Protein AF-A0A383EIC9-F1 (afdb_monomer_lite)

Organism: NCBI:txid408172

Secondary structure (DSSP, 8-state):
---SSPEEEEEEGGGTS-TTS-EEHHHHHHHHHTTT-EEEEEE-GGGTT-GGGGGGEEES--TT-EEPPPTT-EEEEEE--

pLDDT: mean 92.23, std 10.06, range [47.09, 97.75]

Foldseek 3Di:
DPDPFWDKDWAFLVVQDDLVDKDFVLSSQVSLVVVVKGFFWKAQCVQLPPVVCVSRTGGNPDRRDIGRHDRRIITIITDDD

Structure (mmCIF, N/CA/C/O backbone):
data_AF-A0A383EIC9-F1
#
_entry.id   AF-A0A383EIC9-F1
#
loop_
_atom_site.group_PDB
_atom_site.id
_atom_site.type_symbol
_atom_site.label_atom_id
_atom_site.label_alt_id
_atom_site.label_comp_id
_atom_site.label_asym_id
_atom_site.label_entity_id
_atom_site.label_seq_id
_atom_site.pdbx_PDB_ins_code
_atom_site.Cartn_x
_atom_site.Cartn_y
_atom_site.Cartn_z
_atom_site.occupancy
_atom_site.B_iso_or_equiv
_atom_site.auth_seq_id
_atom_site.auth_comp_id
_atom_site.auth_asym_id
_atom_site.auth_atom_id
_atom_site.pdbx_PDB_model_nu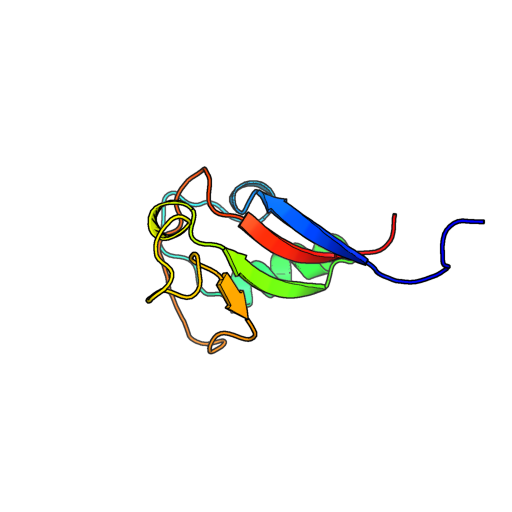m
ATOM 1 N N . MET A 1 1 ? 12.877 -4.136 -26.817 1.00 47.09 1 MET A N 1
ATOM 2 C CA . MET A 1 1 ? 12.535 -5.249 -25.907 1.00 47.09 1 MET A CA 1
ATOM 3 C C . MET A 1 1 ? 12.379 -4.645 -24.529 1.00 47.09 1 MET A C 1
ATOM 5 O O . MET A 1 1 ? 13.322 -4.008 -24.081 1.00 47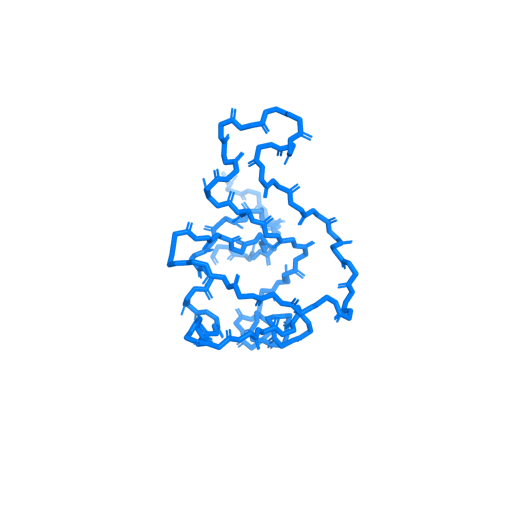.09 1 MET A O 1
ATOM 9 N N . GLN A 1 2 ? 11.192 -4.754 -23.933 1.00 58.50 2 GLN A N 1
ATOM 10 C CA . GLN A 1 2 ? 10.962 -4.331 -22.548 1.00 58.50 2 GLN A CA 1
ATOM 11 C C . GLN A 1 2 ? 11.802 -5.227 -21.621 1.00 58.50 2 GLN A C 1
ATOM 13 O O . GLN A 1 2 ? 12.008 -6.401 -21.965 1.00 58.50 2 GLN A O 1
ATOM 18 N N . PRO A 1 3 ? 12.382 -4.700 -20.532 1.00 55.94 3 PRO A N 1
ATOM 19 C CA . PRO A 1 3 ? 13.208 -5.501 -19.638 1.00 55.94 3 PRO A CA 1
ATOM 20 C C . PRO A 1 3 ? 12.388 -6.676 -19.086 1.00 55.94 3 PRO A C 1
ATOM 22 O O . PRO A 1 3 ? 11.291 -6.505 -18.571 1.00 55.94 3 PRO A O 1
ATOM 25 N N . LYS A 1 4 ? 12.918 -7.899 -19.208 1.00 60.00 4 LYS A N 1
ATOM 26 C CA . LYS A 1 4 ? 12.321 -9.086 -18.582 1.00 60.00 4 LYS A CA 1
ATOM 27 C C . LYS A 1 4 ? 12.592 -9.019 -17.076 1.00 60.00 4 LYS A C 1
ATOM 29 O O . LYS A 1 4 ? 13.649 -9.463 -16.635 1.00 60.00 4 LYS A O 1
ATOM 34 N N . GLY A 1 5 ? 11.675 -8.443 -16.306 1.00 66.94 5 GLY A N 1
ATOM 35 C CA . GLY A 1 5 ? 11.785 -8.344 -14.851 1.00 66.94 5 GLY A CA 1
ATOM 36 C C . GLY A 1 5 ? 10.543 -7.732 -14.209 1.00 66.94 5 GLY A C 1
ATOM 37 O O . GLY A 1 5 ? 9.695 -7.184 -14.904 1.00 66.94 5 GLY A O 1
ATOM 38 N N . SER A 1 6 ? 10.439 -7.843 -12.884 1.00 76.44 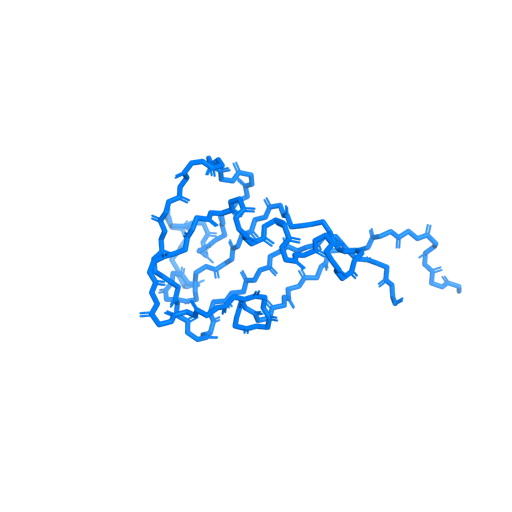6 SER A N 1
ATOM 39 C CA . SER A 1 6 ? 9.390 -7.157 -12.130 1.00 76.44 6 SER A CA 1
ATOM 40 C C . SER A 1 6 ? 9.742 -5.679 -11.962 1.00 76.44 6 SER A C 1
ATOM 42 O O . SER A 1 6 ? 10.840 -5.352 -11.507 1.00 76.44 6 SER A O 1
ATOM 44 N N . GLU A 1 7 ? 8.811 -4.793 -12.300 1.00 89.19 7 GLU A N 1
ATOM 45 C CA . GLU A 1 7 ? 8.944 -3.342 -12.150 1.00 89.19 7 GLU A CA 1
ATOM 46 C C . GLU A 1 7 ? 8.167 -2.838 -10.927 1.00 89.19 7 GLU A C 1
ATOM 48 O O . GLU A 1 7 ? 7.355 -3.556 -10.337 1.00 89.19 7 GLU A O 1
ATOM 53 N N . ILE A 1 8 ? 8.450 -1.599 -10.516 1.00 93.06 8 ILE A N 1
ATOM 54 C CA . ILE A 1 8 ? 7.745 -0.942 -9.413 1.00 93.06 8 ILE A CA 1
ATOM 55 C C . ILE A 1 8 ? 6.503 -0.255 -9.966 1.00 93.06 8 ILE A C 1
ATOM 57 O O . ILE A 1 8 ? 6.607 0.636 -10.807 1.00 93.06 8 ILE A O 1
ATOM 61 N N . TYR A 1 9 ? 5.345 -0.597 -9.411 1.00 95.06 9 TYR A N 1
ATOM 62 C CA . TYR A 1 9 ? 4.079 0.044 -9.739 1.00 95.06 9 TYR A CA 1
ATOM 63 C C . TYR A 1 9 ? 3.443 0.682 -8.509 1.00 95.06 9 TYR A C 1
ATOM 65 O O . TYR A 1 9 ? 3.565 0.187 -7.385 1.00 95.06 9 TYR A O 1
ATOM 73 N N . PHE A 1 10 ? 2.722 1.772 -8.761 1.00 95.88 10 PHE A N 1
ATOM 74 C CA . PHE A 1 10 ? 1.793 2.384 -7.821 1.00 95.88 10 PHE A CA 1
ATOM 75 C C . PHE A 1 10 ? 0.385 1.948 -8.215 1.00 95.88 10 PHE A C 1
ATOM 77 O O . PHE A 1 10 ? -0.048 2.165 -9.348 1.00 95.88 10 PHE A O 1
ATOM 84 N N . ARG A 1 11 ? -0.312 1.288 -7.298 1.00 96.38 11 ARG A N 1
ATOM 85 C CA . ARG A 1 11 ? -1.665 0.757 -7.502 1.00 96.38 11 ARG A CA 1
ATOM 86 C C . ARG A 1 11 ? -2.588 1.367 -6.457 1.00 96.38 11 ARG A C 1
ATOM 88 O O . ARG A 1 11 ? -2.129 1.641 -5.354 1.00 96.38 11 ARG A O 1
ATOM 95 N N . ASN A 1 12 ? -3.868 1.581 -6.754 1.00 97.00 12 ASN A N 1
ATOM 96 C CA . ASN A 1 12 ? -4.771 2.121 -5.734 1.00 97.00 12 ASN A CA 1
ATOM 97 C C . ASN A 1 12 ? -4.914 1.107 -4.601 1.00 97.00 12 ASN A C 1
ATOM 99 O O . ASN A 1 12 ? -5.145 -0.078 -4.840 1.00 97.00 12 ASN A O 1
ATOM 103 N N . ILE A 1 13 ? -4.797 1.551 -3.350 1.00 96.81 13 ILE A N 1
ATOM 104 C CA . ILE A 1 13 ? -4.857 0.626 -2.212 1.00 96.81 13 ILE A CA 1
ATOM 105 C C . ILE A 1 13 ? -6.236 -0.033 -2.064 1.00 96.81 13 ILE A C 1
ATOM 107 O O . ILE A 1 13 ? -6.342 -1.174 -1.609 1.00 96.81 13 ILE A O 1
ATOM 111 N N . SER A 1 14 ? -7.280 0.662 -2.523 1.00 96.75 14 SER A N 1
ATOM 112 C CA . SER A 1 14 ? -8.660 0.173 -2.578 1.00 96.75 14 SER A CA 1
ATOM 113 C C . SER A 1 14 ? -8.857 -1.005 -3.538 1.00 96.75 14 SER A C 1
ATOM 115 O O . SER A 1 14 ? -9.837 -1.733 -3.397 1.00 96.75 14 SER A O 1
ATOM 117 N N . ASP A 1 15 ? -7.907 -1.268 -4.443 1.00 96.31 15 ASP A N 1
ATOM 118 C CA . ASP A 1 15 ? -7.935 -2.469 -5.281 1.00 96.31 15 ASP A CA 1
ATOM 119 C C . ASP A 1 15 ? -7.600 -3.740 -4.473 1.00 96.31 15 ASP A C 1
ATOM 121 O O . ASP A 1 15 ? -7.950 -4.844 -4.888 1.00 96.31 15 ASP A O 1
ATOM 125 N N . TYR A 1 16 ? -6.929 -3.615 -3.323 1.00 96.06 16 TYR A N 1
ATOM 126 C CA . TYR A 1 16 ? -6.436 -4.751 -2.531 1.00 96.06 16 TYR A CA 1
ATOM 127 C C . TYR A 1 16 ? -7.269 -5.017 -1.279 1.00 96.06 16 TYR A C 1
ATOM 129 O O . TYR A 1 16 ? -7.391 -6.157 -0.838 1.00 96.06 16 TYR A O 1
ATOM 137 N N . VAL A 1 17 ? -7.802 -3.974 -0.646 1.00 95.38 17 VAL A N 1
ATOM 138 C CA . VAL A 1 17 ? -8.438 -4.091 0.671 1.00 95.38 17 VAL A CA 1
ATOM 139 C C . VAL A 1 17 ? -9.602 -3.118 0.825 1.00 95.38 17 VAL A C 1
ATOM 141 O O . VAL A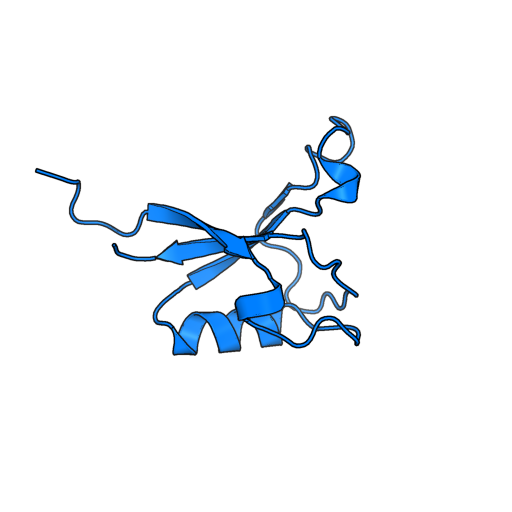 1 17 ? -9.634 -2.060 0.201 1.00 95.38 17 VAL A O 1
ATOM 144 N N . ASP A 1 18 ? -10.539 -3.455 1.712 1.00 95.00 18 ASP A N 1
ATOM 145 C CA . ASP A 1 18 ? -11.605 -2.539 2.121 1.00 95.00 18 ASP A CA 1
ATOM 146 C C . ASP A 1 18 ? -11.051 -1.444 3.047 1.00 95.00 18 ASP A C 1
ATOM 148 O O . ASP A 1 18 ? -10.691 -1.697 4.199 1.00 95.00 18 ASP A O 1
ATOM 152 N N . ILE A 1 19 ? -10.996 -0.217 2.532 1.00 95.50 19 ILE A N 1
ATOM 153 C CA . ILE A 1 19 ? -10.461 0.966 3.220 1.00 95.50 19 ILE A CA 1
ATOM 154 C C . ILE A 1 19 ? -11.439 1.611 4.216 1.00 95.50 19 ILE A C 1
ATOM 156 O O . ILE A 1 19 ? -11.085 2.576 4.895 1.00 95.50 19 ILE A O 1
ATOM 160 N N . ASN A 1 20 ? -12.663 1.091 4.357 1.00 95.62 20 ASN A N 1
ATOM 161 C CA . ASN A 1 20 ? -13.629 1.618 5.329 1.00 95.62 20 ASN A CA 1
ATOM 162 C C . ASN A 1 20 ? -13.254 1.300 6.785 1.00 95.62 20 ASN A C 1
ATOM 164 O O . ASN A 1 20 ? -13.814 1.882 7.718 1.00 95.62 20 ASN A O 1
ATOM 168 N N . GLN A 1 21 ? -12.277 0.418 6.987 1.00 93.88 21 GLN A N 1
ATOM 169 C CA . GLN A 1 21 ? -11.763 0.019 8.289 1.00 93.88 21 GLN A CA 1
ATOM 170 C C . GLN A 1 21 ? -10.241 0.156 8.355 1.00 93.88 21 GLN A C 1
ATOM 172 O O . GLN A 1 21 ? -9.549 0.337 7.356 1.00 93.88 21 GLN A O 1
ATOM 177 N N . GLU A 1 22 ? -9.700 0.051 9.563 1.00 95.88 22 GLU A N 1
ATOM 178 C CA . GLU A 1 22 ? -8.258 -0.035 9.741 1.00 95.88 22 GLU A CA 1
ATOM 179 C C . GLU A 1 22 ? -7.712 -1.392 9.285 1.00 95.88 22 GLU A C 1
ATOM 181 O O . GLU A 1 22 ? -8.136 -2.446 9.768 1.00 95.88 22 GLU A O 1
ATOM 186 N N . ILE A 1 23 ? -6.688 -1.358 8.438 1.00 95.88 23 ILE A N 1
ATOM 187 C CA . ILE A 1 23 ? -6.093 -2.536 7.819 1.00 95.88 23 ILE A CA 1
ATOM 188 C C . ILE A 1 23 ? -4.652 -2.716 8.295 1.00 95.88 23 ILE A C 1
ATOM 190 O O . ILE A 1 23 ? -3.880 -1.764 8.407 1.00 95.88 23 ILE A O 1
ATOM 194 N N . LYS A 1 24 ? -4.279 -3.968 8.579 1.00 95.75 24 LYS A N 1
ATOM 195 C CA . LYS A 1 24 ? -2.885 -4.343 8.836 1.00 95.75 24 LYS A CA 1
ATOM 196 C C . LYS A 1 24 ? -2.122 -4.461 7.525 1.00 95.75 24 LYS A C 1
ATOM 198 O O . LYS A 1 24 ? -2.630 -5.062 6.579 1.00 95.75 24 LYS A O 1
ATOM 203 N N . PHE A 1 25 ? -0.868 -4.017 7.495 1.00 95.25 25 PHE A N 1
ATOM 204 C CA . PHE A 1 25 ? -0.053 -4.139 6.282 1.00 95.25 25 PHE A CA 1
ATOM 205 C C . PHE A 1 25 ? 0.125 -5.599 5.831 1.00 95.25 25 PHE A C 1
ATOM 207 O O . PHE A 1 25 ? 0.098 -5.897 4.643 1.00 95.25 25 PHE A O 1
ATOM 214 N N . THR A 1 26 ? 0.171 -6.552 6.765 1.00 95.50 26 THR A N 1
ATOM 215 C CA . THR A 1 26 ? 0.148 -7.994 6.441 1.00 95.50 26 THR A CA 1
ATOM 216 C C . THR A 1 26 ? -1.073 -8.449 5.640 1.00 95.50 26 THR A C 1
ATOM 218 O O . THR A 1 26 ? -0.938 -9.345 4.809 1.00 95.50 26 THR A O 1
ATOM 221 N N . THR A 1 27 ? -2.251 -7.861 5.855 1.00 95.81 27 THR A N 1
ATOM 222 C CA . THR A 1 27 ? -3.450 -8.156 5.052 1.00 95.81 27 THR A CA 1
ATOM 223 C C . THR A 1 27 ? -3.262 -7.688 3.614 1.00 95.81 27 THR A C 1
ATOM 225 O O . THR A 1 27 ? -3.591 -8.415 2.681 1.00 95.81 27 THR A O 1
ATOM 228 N N . ILE A 1 28 ? -2.661 -6.513 3.438 1.00 96.12 28 ILE A N 1
ATOM 229 C CA . ILE A 1 28 ? -2.359 -5.945 2.124 1.00 96.12 28 ILE A CA 1
ATOM 230 C C . ILE A 1 28 ? -1.336 -6.813 1.386 1.00 96.12 28 ILE A C 1
ATOM 232 O O . ILE A 1 28 ? -1.565 -7.170 0.234 1.00 96.12 28 ILE A O 1
ATOM 236 N N . ILE A 1 29 ? -0.263 -7.242 2.065 1.00 96.12 29 ILE A N 1
ATOM 237 C CA . ILE A 1 29 ? 0.724 -8.178 1.499 1.00 96.12 29 ILE A CA 1
ATOM 238 C C . ILE A 1 29 ? 0.037 -9.458 1.011 1.00 96.12 29 ILE A C 1
ATOM 240 O O . ILE A 1 29 ? 0.295 -9.905 -0.103 1.00 96.12 29 ILE A O 1
ATOM 244 N N . LYS A 1 30 ? -0.860 -10.041 1.820 1.00 96.62 30 LYS A N 1
ATOM 245 C CA . LYS A 1 30 ? -1.612 -11.242 1.428 1.00 96.62 30 LYS A CA 1
ATOM 246 C C . LYS A 1 30 ? -2.481 -10.992 0.196 1.00 96.62 30 LYS A C 1
ATOM 248 O O . LYS A 1 30 ? -2.516 -11.844 -0.683 1.00 96.62 30 LYS A O 1
ATOM 253 N N . SER A 1 31 ? -3.152 -9.843 0.112 1.00 96.88 31 SER A N 1
ATOM 254 C CA . SER A 1 31 ? -3.959 -9.510 -1.064 1.00 96.88 31 SER A CA 1
ATOM 255 C C . SER A 1 31 ? -3.116 -9.290 -2.320 1.00 96.88 31 SER A C 1
ATOM 257 O O . SER A 1 31 ? -3.535 -9.707 -3.395 1.00 96.88 31 SER A O 1
ATOM 259 N N . ALA A 1 32 ? -1.955 -8.641 -2.210 1.00 96.75 32 ALA A N 1
ATOM 260 C CA . ALA A 1 32 ? -1.051 -8.451 -3.343 1.00 96.75 32 ALA A CA 1
ATOM 261 C C . ALA A 1 32 ? -0.502 -9.792 -3.844 1.00 96.75 32 ALA A C 1
ATOM 263 O O . ALA A 1 32 ? -0.483 -10.048 -5.045 1.00 96.75 32 ALA A O 1
ATOM 264 N N . LEU A 1 33 ? -0.182 -10.704 -2.920 1.00 95.69 33 LEU A N 1
ATOM 265 C CA . LEU A 1 33 ? 0.279 -12.046 -3.263 1.00 95.69 33 LEU A CA 1
ATOM 266 C C . LEU A 1 33 ? -0.748 -12.826 -4.102 1.00 95.69 33 LEU A C 1
ATOM 268 O O . LEU A 1 33 ? -0.360 -13.516 -5.040 1.00 95.69 33 LEU A O 1
ATOM 272 N N . LEU A 1 34 ? -2.052 -12.689 -3.821 1.00 96.50 34 LEU A N 1
ATOM 273 C CA . LEU A 1 34 ? -3.117 -13.312 -4.628 1.00 96.50 34 LEU A CA 1
ATOM 274 C C . LEU A 1 34 ? -3.148 -12.808 -6.080 1.00 96.50 34 LEU A C 1
ATOM 276 O O . LEU A 1 34 ? -3.701 -13.475 -6.949 1.00 96.50 34 LEU A O 1
ATOM 280 N N . ARG A 1 35 ? -2.546 -11.646 -6.342 1.00 94.69 35 ARG A N 1
ATOM 281 C CA . ARG A 1 35 ? -2.411 -11.035 -7.668 1.00 94.69 35 ARG A CA 1
ATOM 282 C C . ARG A 1 35 ? -1.050 -11.302 -8.311 1.00 94.69 35 ARG A C 1
ATOM 284 O O . ARG A 1 35 ? -0.757 -10.736 -9.354 1.00 94.69 35 ARG A O 1
ATOM 291 N N . SER A 1 36 ? -0.227 -12.173 -7.722 1.00 94.56 36 SER A N 1
ATOM 292 C CA . SER A 1 36 ? 1.176 -12.383 -8.118 1.00 94.56 36 SER A CA 1
ATOM 293 C C . SER A 1 36 ? 2.036 -11.114 -8.018 1.00 94.56 36 SER A C 1
ATOM 295 O O . SER A 1 36 ? 3.043 -10.982 -8.709 1.00 94.56 36 SER A O 1
ATOM 297 N N . GLU A 1 37 ? 1.658 -10.189 -7.134 1.00 96.25 37 GLU A N 1
ATOM 298 C CA . GLU A 1 37 ? 2.377 -8.945 -6.866 1.00 96.25 37 GLU A CA 1
ATOM 299 C C . GLU A 1 37 ? 3.021 -8.997 -5.474 1.00 96.25 37 GLU A C 1
ATOM 301 O O . GLU A 1 37 ? 2.521 -9.638 -4.546 1.00 96.25 37 GLU A O 1
ATOM 306 N N . THR A 1 38 ? 4.136 -8.290 -5.294 1.00 95.50 38 THR A N 1
ATOM 307 C CA . THR A 1 38 ? 4.818 -8.188 -3.996 1.00 95.50 38 THR A CA 1
ATOM 308 C C . THR A 1 38 ? 4.697 -6.774 -3.454 1.00 95.50 38 THR A C 1
ATOM 310 O O . THR A 1 38 ? 5.420 -5.881 -3.886 1.00 95.50 38 THR A O 1
ATOM 313 N N . ALA A 1 39 ? 3.800 -6.564 -2.490 1.00 96.44 39 ALA A N 1
ATOM 314 C CA . ALA A 1 39 ? 3.671 -5.291 -1.784 1.00 96.44 39 ALA A CA 1
ATOM 315 C C . ALA A 1 39 ? 4.830 -5.065 -0.807 1.00 96.44 39 ALA A C 1
ATOM 317 O O . ALA A 1 39 ? 5.108 -5.915 0.041 1.00 96.44 39 ALA A O 1
ATOM 318 N N . PHE A 1 40 ? 5.474 -3.901 -0.895 1.00 95.69 40 PHE A N 1
ATOM 319 C CA . PHE A 1 40 ? 6.636 -3.565 -0.062 1.00 95.69 40 PHE A CA 1
ATOM 320 C C . PHE A 1 40 ? 6.602 -2.148 0.517 1.00 95.69 40 PHE A C 1
ATOM 322 O O . PHE A 1 40 ? 7.475 -1.786 1.302 1.00 95.69 40 PHE A O 1
ATOM 329 N N . GLY A 1 41 ? 5.593 -1.350 0.184 1.00 96.81 41 GLY A N 1
ATOM 330 C CA . GLY A 1 41 ? 5.391 -0.027 0.762 1.00 96.81 41 GLY A CA 1
ATOM 331 C C . GLY A 1 41 ? 4.059 0.567 0.339 1.00 96.81 41 GLY A C 1
ATOM 332 O O . GLY A 1 41 ? 3.305 -0.066 -0.392 1.00 96.81 41 GLY A O 1
ATOM 333 N N . PHE A 1 42 ? 3.770 1.781 0.785 1.00 97.00 42 PHE A N 1
ATOM 334 C CA . PHE A 1 42 ? 2.600 2.549 0.362 1.00 97.00 42 PHE A CA 1
ATOM 335 C C . PHE A 1 42 ? 2.944 4.038 0.284 1.00 97.00 42 PHE A C 1
ATOM 337 O O . PHE A 1 42 ? 3.910 4.493 0.901 1.00 97.00 42 PHE A O 1
ATOM 344 N N . ARG A 1 43 ? 2.146 4.796 -0.467 1.00 97.38 43 ARG A N 1
ATOM 345 C CA . ARG A 1 43 ? 2.161 6.254 -0.476 1.00 97.38 43 ARG A CA 1
ATOM 346 C C . ARG A 1 43 ? 0.870 6.787 0.134 1.00 97.38 43 ARG A C 1
ATOM 348 O O . ARG A 1 43 ? -0.209 6.447 -0.339 1.00 97.38 43 ARG A O 1
ATOM 355 N N . LEU A 1 44 ? 1.005 7.634 1.151 1.00 96.94 44 LEU A N 1
ATOM 356 C CA . LEU A 1 44 ? -0.094 8.413 1.713 1.00 96.94 44 LEU A CA 1
ATOM 357 C C . LEU A 1 44 ? -0.259 9.695 0.908 1.00 96.94 44 LEU A C 1
ATOM 359 O O . LEU A 1 44 ? 0.656 10.520 0.837 1.00 96.94 44 LEU A O 1
ATOM 363 N N . ASN A 1 45 ? -1.410 9.859 0.268 1.00 96.00 45 ASN A N 1
ATOM 364 C CA . ASN A 1 45 ? -1.567 10.921 -0.716 1.00 96.00 45 ASN A CA 1
ATOM 365 C C . ASN A 1 45 ? -1.738 12.303 -0.083 1.00 96.00 45 ASN A C 1
ATOM 367 O O . ASN A 1 45 ? -1.266 13.300 -0.633 1.00 96.00 45 ASN A O 1
ATOM 371 N N . ASN A 1 46 ? -2.316 12.355 1.115 1.00 96.00 46 ASN A N 1
ATOM 372 C CA . ASN A 1 46 ? -2.401 13.566 1.930 1.00 96.00 46 ASN A CA 1
ATOM 373 C C . ASN A 1 46 ? -1.015 14.114 2.355 1.00 96.00 46 ASN A C 1
ATOM 375 O O . ASN A 1 46 ? -0.876 15.306 2.626 1.00 96.00 46 ASN A O 1
ATOM 379 N N . GLU A 1 47 ? 0.035 13.287 2.331 1.00 96.50 47 GLU A N 1
ATOM 380 C CA . GLU A 1 47 ? 1.422 13.661 2.639 1.00 96.50 47 GLU A CA 1
ATOM 381 C C . GLU A 1 47 ? 2.263 13.964 1.381 1.00 96.50 47 GLU A C 1
ATOM 383 O O . GLU A 1 47 ? 3.432 14.343 1.502 1.00 96.50 47 GLU A O 1
ATOM 388 N N . ARG A 1 48 ? 1.690 13.860 0.170 1.00 94.31 48 ARG A N 1
ATOM 389 C CA . ARG A 1 48 ? 2.422 13.938 -1.113 1.00 94.31 48 ARG A CA 1
ATOM 390 C C . ARG A 1 48 ? 3.251 15.213 -1.289 1.00 94.31 48 ARG A C 1
ATOM 392 O O . ARG A 1 48 ? 4.289 15.165 -1.935 1.00 94.31 48 ARG A O 1
ATOM 399 N N . ASN A 1 49 ? 2.826 16.340 -0.720 1.00 94.62 49 ASN A N 1
ATOM 400 C CA . ASN A 1 49 ? 3.530 17.627 -0.841 1.00 94.62 49 ASN A CA 1
ATOM 401 C C . ASN A 1 49 ? 4.505 17.907 0.318 1.00 94.62 49 ASN A C 1
ATOM 403 O O . ASN A 1 49 ? 5.155 18.951 0.348 1.00 94.62 49 ASN A O 1
ATOM 407 N N . SER A 1 50 ? 4.615 16.991 1.283 1.00 95.19 50 SER A N 1
ATOM 408 C CA . SER A 1 50 ? 5.429 17.166 2.483 1.00 95.19 50 SER A CA 1
ATOM 409 C C . SER A 1 50 ? 6.783 16.477 2.333 1.00 95.19 50 SER A C 1
ATOM 411 O O . SER A 1 50 ? 6.907 15.261 2.477 1.00 95.19 50 SER A O 1
ATOM 413 N N . LYS A 1 51 ? 7.839 17.266 2.098 1.00 93.38 51 LYS A N 1
ATOM 414 C CA . LYS A 1 51 ? 9.216 16.747 2.052 1.00 93.38 51 LYS A CA 1
ATOM 415 C C . LYS A 1 51 ? 9.639 16.123 3.388 1.00 93.38 51 LYS A C 1
ATOM 417 O O . LYS A 1 51 ? 10.355 15.127 3.382 1.00 93.38 51 LYS A O 1
ATOM 422 N N . SER A 1 52 ? 9.192 16.679 4.518 1.00 94.69 52 SER A N 1
ATOM 423 C CA . SER A 1 52 ? 9.493 16.1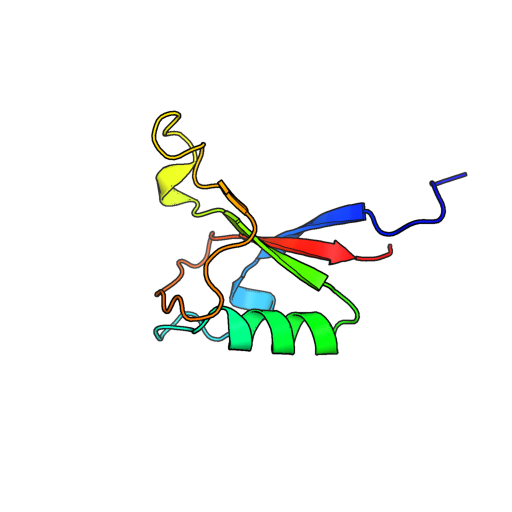34 5.852 1.00 94.69 52 SER A CA 1
ATOM 424 C C . SER A 1 52 ? 8.848 14.769 6.090 1.00 94.69 52 SER A C 1
ATOM 426 O O . SER A 1 52 ? 9.399 13.963 6.829 1.00 94.69 52 SER A O 1
ATOM 428 N N . ASN A 1 53 ? 7.727 14.486 5.420 1.00 93.19 53 ASN A N 1
ATOM 429 C CA . ASN A 1 53 ? 7.055 13.185 5.466 1.00 93.19 53 ASN A CA 1
ATOM 430 C C . ASN A 1 53 ? 7.479 12.284 4.298 1.00 93.19 53 ASN A C 1
ATOM 432 O O . ASN A 1 53 ? 6.733 11.393 3.908 1.00 93.19 53 ASN A O 1
ATOM 436 N N . HIS A 1 54 ? 8.645 12.535 3.691 1.00 94.44 54 HIS A N 1
ATOM 437 C CA . HIS A 1 54 ? 9.151 11.770 2.546 1.00 94.44 54 HIS A CA 1
ATOM 438 C C . HIS A 1 54 ? 8.146 11.686 1.383 1.00 94.44 54 HIS A C 1
ATOM 440 O O . HIS A 1 54 ? 8.045 10.663 0.709 1.00 94.44 54 HIS A O 1
ATOM 446 N N . PHE A 1 55 ? 7.380 12.760 1.159 1.00 94.94 55 PHE A N 1
ATOM 447 C CA . PHE A 1 55 ? 6.311 12.825 0.156 1.00 94.94 55 PHE A CA 1
ATOM 448 C C . PHE A 1 55 ? 5.248 11.724 0.334 1.00 94.94 55 PHE A C 1
ATOM 450 O O . PHE A 1 55 ? 4.669 11.237 -0.639 1.00 94.94 55 PHE A O 1
ATOM 457 N N . GLY A 1 56 ? 5.031 11.300 1.583 1.00 96.12 56 GLY A N 1
ATOM 458 C CA . GLY A 1 56 ? 4.096 10.248 1.960 1.00 96.12 56 GLY A CA 1
ATOM 459 C C . GLY A 1 56 ? 4.564 8.838 1.632 1.00 96.12 56 GLY A C 1
ATOM 460 O O . GLY A 1 56 ? 3.768 7.917 1.753 1.00 96.12 56 GLY A O 1
ATOM 461 N N . ILE A 1 57 ? 5.807 8.640 1.187 1.00 96.81 57 ILE A N 1
ATOM 462 C CA . ILE A 1 57 ? 6.323 7.324 0.801 1.00 96.81 57 ILE A CA 1
ATOM 463 C C . ILE A 1 57 ? 6.833 6.586 2.041 1.00 96.81 57 ILE A C 1
ATOM 465 O O . ILE A 1 57 ? 7.807 6.994 2.672 1.00 96.81 57 ILE A O 1
ATOM 469 N N . HIS A 1 58 ? 6.211 5.448 2.342 1.00 95.94 58 HIS A N 1
ATOM 470 C CA . HIS A 1 58 ? 6.587 4.558 3.440 1.00 95.94 58 HIS A CA 1
ATOM 471 C C . HIS A 1 58 ? 7.011 3.203 2.862 1.00 95.94 58 HIS A C 1
ATOM 473 O O . HIS A 1 58 ? 6.169 2.388 2.479 1.00 95.94 58 HIS A O 1
ATOM 479 N N . LEU A 1 59 ? 8.323 2.969 2.774 1.00 95.38 59 LEU A N 1
ATOM 480 C CA . LEU A 1 59 ? 8.909 1.714 2.282 1.00 95.38 59 LEU A CA 1
ATOM 481 C C . LEU A 1 59 ? 9.263 0.777 3.434 1.00 95.38 59 LEU A C 1
ATOM 483 O O . LEU A 1 59 ? 9.754 1.224 4.467 1.00 95.38 59 LEU A O 1
ATOM 487 N N . ASN A 1 60 ? 9.050 -0.523 3.222 1.00 93.31 60 ASN A N 1
ATOM 488 C CA . ASN A 1 60 ? 9.236 -1.586 4.209 1.00 93.31 60 ASN A CA 1
ATOM 489 C C . ASN A 1 60 ? 8.698 -1.203 5.604 1.00 93.31 60 ASN A C 1
ATOM 491 O O . ASN A 1 60 ? 9.448 -1.227 6.585 1.00 93.31 60 ASN A O 1
ATOM 495 N N . PRO A 1 61 ? 7.416 -0.802 5.701 1.00 92.44 61 PRO A N 1
ATOM 496 C CA . PRO A 1 61 ? 6.829 -0.448 6.982 1.00 92.44 61 PRO A CA 1
ATOM 497 C C . PRO A 1 61 ? 6.827 -1.668 7.910 1.00 92.44 61 PRO A C 1
ATOM 499 O O . PRO A 1 61 ? 6.843 -2.819 7.460 1.00 92.44 61 PRO A O 1
ATOM 502 N N . ASP A 1 62 ? 6.751 -1.423 9.218 1.00 92.19 62 ASP A N 1
ATOM 503 C CA . ASP A 1 62 ? 6.566 -2.500 10.187 1.00 92.19 62 ASP A CA 1
ATOM 504 C C . ASP A 1 62 ? 5.336 -3.342 9.802 1.00 92.19 62 ASP A C 1
ATOM 506 O O . ASP A 1 62 ? 4.243 -2.820 9.589 1.00 92.19 62 ASP A O 1
ATOM 510 N N . LYS A 1 63 ? 5.494 -4.666 9.710 1.00 85.25 63 LYS A N 1
ATOM 511 C CA . LYS A 1 63 ? 4.421 -5.583 9.287 1.00 85.25 63 LYS A CA 1
ATOM 512 C C . LYS A 1 63 ? 3.226 -5.592 10.248 1.00 85.25 63 LYS A C 1
ATOM 514 O O . LYS A 1 63 ? 2.121 -5.979 9.855 1.00 85.25 63 LYS A O 1
ATOM 519 N N . SER A 1 64 ? 3.442 -5.191 11.498 1.00 89.56 64 SER A N 1
ATOM 520 C CA . SER A 1 64 ? 2.408 -5.051 12.519 1.00 89.56 64 SER A CA 1
ATOM 521 C C . SER A 1 64 ? 1.608 -3.755 12.397 1.00 89.56 64 SER A C 1
ATOM 523 O O . SER A 1 64 ? 0.548 -3.665 13.023 1.00 89.56 64 SER A O 1
ATOM 525 N N . ILE A 1 65 ? 2.053 -2.792 11.571 1.00 93.75 65 ILE A N 1
ATOM 526 C CA . ILE A 1 65 ? 1.356 -1.519 11.406 1.00 93.75 65 ILE A CA 1
ATOM 527 C C . ILE A 1 65 ? -0.092 -1.766 10.988 1.00 93.75 65 ILE A C 1
ATOM 529 O O . ILE A 1 65 ? -0.393 -2.564 10.091 1.00 93.75 65 ILE A O 1
ATOM 533 N N . LYS A 1 66 ? -0.987 -1.062 11.672 1.00 94.94 66 LYS A N 1
ATOM 534 C CA . LYS A 1 66 ? -2.408 -1.013 11.376 1.00 94.94 66 LYS A CA 1
ATOM 535 C C . LYS A 1 66 ? -2.762 0.441 11.107 1.00 94.94 66 LYS A C 1
ATOM 537 O O . LYS A 1 66 ? -2.412 1.313 11.898 1.00 94.94 66 LYS A O 1
ATOM 542 N N . ARG A 1 67 ? -3.390 0.702 9.966 1.00 94.62 67 ARG A N 1
ATOM 543 C CA . ARG A 1 67 ? -3.683 2.061 9.510 1.00 94.62 67 ARG A CA 1
ATOM 544 C C . ARG A 1 67 ? -4.999 2.084 8.742 1.00 94.62 67 ARG A C 1
ATOM 546 O O . ARG A 1 67 ? -5.339 1.126 8.051 1.00 94.62 67 ARG A O 1
ATOM 553 N N . LYS A 1 68 ? -5.735 3.184 8.880 1.00 96.50 68 LYS A N 1
ATOM 554 C CA . LYS A 1 68 ? -6.838 3.525 7.984 1.00 96.50 68 LYS A CA 1
ATOM 555 C C . LYS A 1 68 ? -6.264 4.252 6.772 1.00 96.50 68 LYS A C 1
ATOM 557 O O . LYS A 1 68 ? -5.540 5.227 6.951 1.00 96.50 68 LYS A O 1
ATOM 562 N N . PHE A 1 69 ? -6.561 3.743 5.585 1.00 96.25 69 PHE A N 1
ATOM 563 C CA . PHE A 1 69 ? -6.121 4.328 4.323 1.00 96.25 69 PHE A CA 1
ATOM 564 C C . PHE A 1 69 ? -7.232 5.172 3.707 1.00 96.25 69 PHE A C 1
ATOM 566 O O . PHE A 1 69 ? -8.418 4.925 3.942 1.00 96.25 69 PHE A O 1
ATOM 573 N N . GLU A 1 70 ? -6.840 6.165 2.924 1.00 96.62 70 GLU A N 1
ATOM 574 C CA . GLU A 1 70 ? -7.736 6.979 2.117 1.00 96.62 70 GLU A CA 1
ATOM 575 C C . GLU A 1 70 ? -7.860 6.404 0.699 1.00 96.62 70 GLU A C 1
ATOM 577 O O . GLU A 1 70 ? -7.059 5.581 0.256 1.00 96.62 70 GLU A O 1
ATOM 582 N N . LYS A 1 71 ? -8.902 6.821 -0.029 1.00 95.00 71 LYS A N 1
ATOM 583 C CA . LYS A 1 71 ? -9.204 6.303 -1.373 1.00 95.00 71 LYS A CA 1
ATOM 584 C C . LYS A 1 71 ? -8.058 6.510 -2.361 1.00 95.00 71 LYS A C 1
ATOM 586 O O . LYS A 1 71 ? -7.843 5.650 -3.212 1.00 95.00 71 LYS A O 1
ATOM 591 N N . ASP A 1 72 ? -7.364 7.633 -2.225 1.00 96.19 72 ASP A N 1
ATOM 592 C CA . ASP A 1 72 ? -6.307 8.049 -3.139 1.00 96.19 72 ASP A CA 1
ATOM 593 C C . ASP A 1 72 ? -4.921 7.554 -2.696 1.00 96.19 72 ASP A C 1
ATOM 595 O O . ASP A 1 72 ? -3.932 7.858 -3.359 1.00 96.19 72 ASP A O 1
ATOM 599 N N . ASP A 1 73 ? -4.825 6.818 -1.584 1.00 97.50 73 ASP A N 1
ATOM 600 C CA . ASP A 1 73 ? -3.569 6.204 -1.165 1.00 97.50 73 ASP A CA 1
ATOM 601 C C . ASP A 1 73 ? -3.173 5.077 -2.124 1.00 97.50 73 ASP A C 1
ATOM 603 O O . ASP A 1 73 ? -4.001 4.339 -2.670 1.00 97.50 73 ASP A O 1
ATOM 607 N N . GLU A 1 74 ? -1.868 4.915 -2.307 1.00 97.75 74 GLU A N 1
ATOM 608 C CA . GLU A 1 74 ? -1.323 3.978 -3.282 1.00 97.75 74 GLU A CA 1
ATOM 609 C C . GLU A 1 74 ? -0.494 2.902 -2.597 1.00 97.75 74 GLU A C 1
ATOM 611 O O . GLU A 1 74 ? 0.310 3.166 -1.705 1.00 97.75 74 GLU A O 1
ATOM 616 N N . LEU A 1 75 ? -0.654 1.669 -3.052 1.00 97.56 75 LEU A N 1
ATOM 617 C CA . LEU A 1 75 ? 0.220 0.566 -2.721 1.00 97.56 75 LEU A CA 1
ATOM 618 C C . LEU A 1 75 ? 1.413 0.545 -3.674 1.00 97.56 75 LEU A C 1
ATOM 620 O O . LEU A 1 75 ? 1.250 0.683 -4.886 1.00 97.56 75 LEU A O 1
ATOM 624 N N . ILE A 1 76 ? 2.604 0.335 -3.121 1.00 97.44 76 ILE A N 1
ATOM 625 C CA . ILE A 1 76 ? 3.838 0.182 -3.885 1.00 97.44 76 ILE A CA 1
ATOM 626 C C . ILE A 1 76 ? 4.141 -1.313 -3.973 1.00 97.44 76 ILE A C 1
ATOM 628 O O . ILE A 1 76 ? 4.376 -1.977 -2.952 1.00 97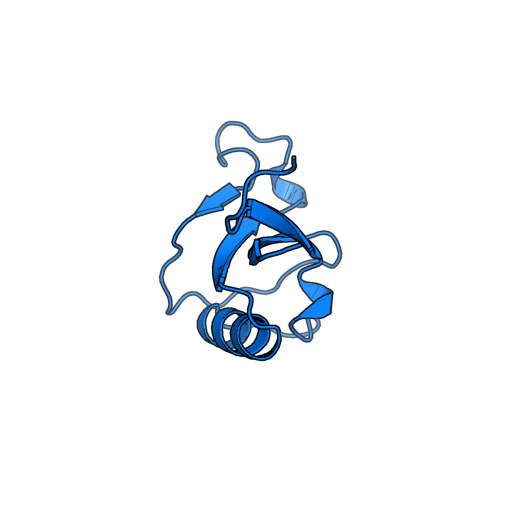.44 76 ILE A O 1
ATOM 632 N N . VAL A 1 77 ? 4.103 -1.840 -5.196 1.00 97.00 77 VAL A N 1
ATOM 633 C CA . VAL A 1 77 ? 4.260 -3.269 -5.481 1.00 97.00 77 VAL A CA 1
ATOM 634 C C . VAL A 1 77 ? 5.350 -3.516 -6.514 1.00 97.00 77 VAL A C 1
ATOM 636 O O . VAL A 1 77 ? 5.565 -2.696 -7.404 1.00 97.00 77 VAL A O 1
ATOM 639 N N . PHE A 1 78 ? 6.013 -4.665 -6.413 1.00 95.06 78 PHE A N 1
ATOM 640 C CA . PHE A 1 78 ? 6.670 -5.273 -7.563 1.00 95.06 78 PHE A CA 1
ATOM 641 C C . PHE A 1 78 ? 5.652 -6.131 -8.308 1.00 95.06 78 PHE A C 1
ATOM 643 O O . PHE A 1 78 ? 5.006 -6.984 -7.691 1.00 95.06 78 PHE A O 1
ATOM 650 N N . ALA A 1 79 ? 5.526 -5.918 -9.612 1.00 91.69 79 ALA A N 1
ATOM 651 C CA . ALA A 1 79 ? 4.685 -6.722 -10.491 1.00 91.69 79 ALA A CA 1
ATOM 652 C C . ALA A 1 79 ? 5.414 -6.983 -11.812 1.00 91.69 79 ALA A C 1
ATOM 654 O O . ALA A 1 79 ? 6.347 -6.262 -12.162 1.00 91.69 79 ALA A O 1
ATOM 655 N N . ASN A 1 80 ? 4.999 -8.018 -12.534 1.00 84.50 80 ASN A N 1
ATOM 656 C CA . ASN A 1 80 ? 5.345 -8.162 -13.948 1.00 84.50 80 ASN A CA 1
ATOM 657 C C . ASN A 1 80 ? 4.267 -7.445 -14.782 1.00 84.50 80 ASN A C 1
ATOM 659 O O . ASN A 1 80 ? 3.152 -7.282 -14.278 1.00 84.50 80 ASN A O 1
ATOM 663 N N . GLU A 1 81 ? 4.602 -7.013 -16.004 1.00 65.19 81 GLU A N 1
ATOM 664 C CA . GLU A 1 81 ? 3.623 -6.476 -16.975 1.00 65.19 81 GLU A CA 1
ATOM 665 C C . GLU A 1 81 ? 2.361 -7.345 -17.108 1.00 65.19 81 GLU A C 1
ATOM 667 O O . GLU A 1 81 ? 2.495 -8.593 -17.149 1.00 65.19 81 GLU A O 1
#

Radius of gyration: 12.76 Å; chains: 1; bounding box: 27×31×38 Å

Sequence (81 aa):
MQPKGSEIYFRNISDYVDINQEIKFTTIIKSALLRSETAFGFRLNNERNSKSNHFGIHLNPDKSIKRKFEKDDELIVFANE